Protein AF-A0A7L2W9G3-F1 (afdb_monomer_lite)

Secondary structure (DSSP, 8-state):
--PPP-----------------------GGG-S-----------TTS-HHHHHHHHHTTS--------B-TTS-B-

Structure (mmCIF, N/CA/C/O backbone):
data_AF-A0A7L2W9G3-F1
#
_entry.id   AF-A0A7L2W9G3-F1
#
loop_
_atom_site.group_PDB
_atom_site.id
_atom_site.type_symbol
_atom_site.label_atom_id
_atom_site.label_alt_id
_atom_site.label_comp_id
_atom_site.label_asym_id
_atom_site.label_entity_id
_atom_site.label_seq_id
_atom_site.pdbx_PDB_ins_code
_atom_site.Cartn_x
_atom_site.Cartn_y
_atom_site.Cartn_z
_atom_site.occupancy
_atom_site.B_iso_or_equiv
_atom_site.auth_seq_id
_atom_site.auth_comp_id
_atom_site.auth_asym_id
_atom_site.auth_atom_id
_atom_site.pdbx_PDB_model_num
ATOM 1 N N . VAL A 1 1 ? 43.210 -50.145 33.097 1.00 48.91 1 VAL A N 1
ATOM 2 C CA . VAL A 1 1 ? 42.072 -49.207 32.958 1.00 48.91 1 VAL A CA 1
ATOM 3 C C . VAL A 1 1 ? 42.583 -48.008 32.175 1.00 48.91 1 VAL A C 1
ATOM 5 O O . VAL A 1 1 ? 43.435 -47.294 32.681 1.00 48.91 1 VAL A O 1
ATOM 8 N N . LEU A 1 2 ? 42.204 -47.895 30.901 1.00 50.91 2 LEU A N 1
ATOM 9 C CA . LEU A 1 2 ? 42.689 -46.870 29.972 1.00 50.91 2 LEU A CA 1
ATOM 10 C C . LEU A 1 2 ? 41.822 -45.615 30.135 1.00 50.91 2 LEU A C 1
ATOM 12 O O . LEU A 1 2 ? 40.625 -45.667 29.865 1.00 50.91 2 LEU A O 1
ATOM 16 N N . VAL A 1 3 ? 42.406 -44.516 30.613 1.00 62.31 3 VAL A N 1
ATOM 17 C CA . VAL A 1 3 ? 41.728 -43.213 30.696 1.00 62.31 3 VAL A CA 1
ATOM 18 C C . VAL A 1 3 ? 41.833 -42.524 29.332 1.00 62.31 3 VAL A C 1
ATOM 20 O O . VAL A 1 3 ? 42.952 -42.378 28.838 1.00 62.31 3 VAL A O 1
ATOM 23 N N . PRO A 1 4 ? 40.729 -42.073 28.713 1.00 58.00 4 PRO A N 1
ATOM 24 C CA . PRO A 1 4 ? 40.798 -41.259 27.510 1.00 58.00 4 PRO A CA 1
ATOM 25 C C . PRO A 1 4 ? 40.944 -39.779 27.880 1.00 58.00 4 PRO A C 1
ATOM 27 O O . PRO A 1 4 ? 40.050 -39.179 28.476 1.00 58.00 4 PRO A O 1
ATOM 30 N N . THR A 1 5 ? 42.057 -39.171 27.479 1.00 55.16 5 THR A N 1
ATOM 31 C CA . THR A 1 5 ? 42.226 -37.715 27.435 1.00 55.16 5 THR A CA 1
ATOM 32 C C . THR A 1 5 ? 41.516 -37.191 26.188 1.00 55.16 5 THR A C 1
ATOM 34 O O . THR A 1 5 ? 41.906 -37.538 25.075 1.00 55.16 5 THR A O 1
ATOM 37 N N . THR A 1 6 ? 40.493 -36.347 26.337 1.00 59.78 6 THR A N 1
ATOM 38 C CA . THR A 1 6 ? 39.928 -35.595 25.204 1.00 59.78 6 THR A CA 1
ATOM 39 C C . THR A 1 6 ? 39.847 -34.113 25.546 1.00 59.78 6 THR A C 1
ATOM 41 O O . THR A 1 6 ? 39.285 -33.699 26.558 1.00 59.78 6 THR A O 1
ATOM 44 N N . VAL A 1 7 ? 40.504 -33.312 24.710 1.00 55.28 7 VAL A N 1
ATOM 45 C CA . VAL A 1 7 ? 40.580 -31.855 24.803 1.00 55.28 7 VAL A CA 1
ATOM 46 C C . VAL A 1 7 ? 39.282 -31.276 24.240 1.00 55.28 7 VAL A C 1
ATOM 48 O O . VAL A 1 7 ? 38.939 -31.534 23.089 1.00 55.28 7 VAL A O 1
ATOM 51 N N . SER A 1 8 ? 38.557 -30.488 25.038 1.00 48.78 8 SER A N 1
ATOM 52 C CA . SER A 1 8 ? 37.383 -29.741 24.568 1.00 48.78 8 SER A CA 1
ATOM 53 C C . SER A 1 8 ? 37.830 -28.507 23.786 1.00 48.78 8 SER A C 1
ATOM 55 O O . SER A 1 8 ? 38.452 -27.598 24.335 1.00 48.78 8 SER A O 1
ATOM 57 N N . MET A 1 9 ? 37.532 -28.484 22.488 1.00 50.72 9 MET A N 1
ATOM 58 C CA . MET A 1 9 ? 37.809 -27.354 21.604 1.00 50.72 9 MET A CA 1
ATOM 59 C C . MET A 1 9 ? 36.763 -26.251 21.808 1.00 50.72 9 MET A C 1
ATOM 61 O O . MET A 1 9 ? 35.561 -26.503 21.836 1.00 50.72 9 MET A O 1
ATOM 65 N N . VAL A 1 10 ? 37.247 -25.017 21.947 1.00 50.12 10 VAL A N 1
ATOM 66 C CA . VAL A 1 10 ? 36.456 -23.797 22.132 1.00 50.12 10 VAL A CA 1
ATOM 67 C C . VAL A 1 10 ? 35.542 -23.545 20.920 1.00 50.12 10 VAL A C 1
ATOM 69 O O . VAL A 1 10 ? 36.004 -23.335 19.798 1.00 50.12 10 VAL A O 1
ATOM 72 N N . GLY A 1 11 ? 34.226 -23.582 21.135 1.00 45.53 11 GLY A N 1
ATOM 73 C CA . GLY A 1 11 ? 33.219 -23.266 20.123 1.00 45.53 11 GLY A CA 1
ATOM 74 C C . GLY A 1 11 ? 32.993 -21.759 20.027 1.00 45.53 11 GLY A C 1
ATOM 75 O O . GLY A 1 11 ? 32.414 -21.154 20.925 1.00 45.53 11 GLY A O 1
ATOM 76 N N . LYS A 1 12 ? 33.441 -21.142 18.930 1.00 46.69 12 LYS A N 1
ATOM 77 C CA . LYS A 1 12 ? 33.093 -19.760 18.574 1.00 46.69 12 LYS A CA 1
ATOM 78 C C . LYS A 1 12 ? 31.730 -19.763 17.880 1.00 46.69 12 LYS A C 1
ATOM 80 O O . LYS A 1 12 ? 31.579 -20.349 16.813 1.00 46.69 12 LYS A O 1
ATOM 85 N N . HIS A 1 13 ? 30.747 -19.112 18.493 1.00 38.62 13 HIS A N 1
ATOM 86 C CA . HIS A 1 13 ? 29.398 -18.952 17.962 1.00 38.62 13 HIS A CA 1
ATOM 87 C C . HIS A 1 13 ? 29.335 -17.711 17.059 1.00 38.62 13 HIS A C 1
ATOM 89 O O . HIS A 1 13 ? 29.412 -16.593 17.560 1.00 38.62 13 HIS A O 1
ATOM 95 N N . LEU A 1 14 ? 29.154 -17.892 15.748 1.00 41.16 14 LEU A N 1
ATOM 96 C CA . LEU A 1 14 ? 28.639 -16.851 14.854 1.00 41.16 14 LEU A CA 1
ATOM 97 C C . LEU A 1 14 ? 27.677 -17.471 13.832 1.00 41.16 14 LEU A C 1
ATOM 99 O O . LEU A 1 14 ? 28.091 -18.160 12.909 1.00 41.16 14 LEU A O 1
ATOM 103 N N . GLY A 1 15 ? 26.388 -17.194 14.050 1.00 42.91 15 GLY A N 1
ATOM 104 C CA . GLY A 1 15 ? 25.371 -16.933 13.028 1.00 42.91 15 GLY A CA 1
ATOM 105 C C . GLY A 1 15 ? 25.178 -17.972 11.928 1.00 42.91 15 GLY A C 1
ATOM 106 O O . GLY A 1 15 ? 25.844 -17.936 10.899 1.00 42.91 15 GLY A O 1
ATOM 107 N N . ALA A 1 16 ? 24.157 -18.811 12.097 1.00 42.28 16 ALA A N 1
ATOM 108 C CA . ALA A 1 16 ? 23.606 -19.666 11.057 1.00 42.28 16 ALA A CA 1
ATOM 109 C C . ALA A 1 16 ? 23.248 -18.863 9.792 1.00 42.28 16 ALA A C 1
AT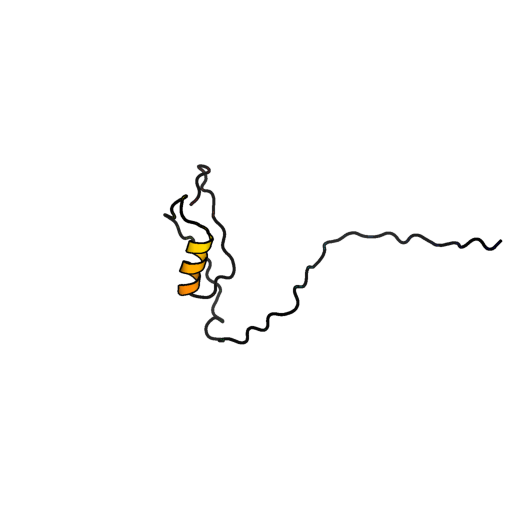OM 111 O O . ALA A 1 16 ? 22.230 -18.172 9.721 1.00 42.28 16 ALA A O 1
ATOM 112 N N . ARG A 1 17 ? 24.081 -19.013 8.763 1.00 50.59 17 ARG A N 1
ATOM 113 C CA . ARG A 1 17 ? 23.740 -18.740 7.371 1.00 50.59 17 ARG A CA 1
ATOM 114 C C . ARG A 1 17 ? 22.748 -19.823 6.940 1.00 50.59 17 ARG A C 1
ATOM 116 O O . ARG A 1 17 ? 23.151 -20.936 6.617 1.00 50.59 17 ARG A O 1
ATOM 123 N N . LYS A 1 18 ? 21.444 -19.542 6.987 1.00 44.06 18 LYS A N 1
ATOM 124 C CA . LYS A 1 18 ? 20.453 -20.422 6.353 1.00 44.06 18 LYS A CA 1
ATOM 125 C C . LYS A 1 18 ? 20.515 -20.198 4.84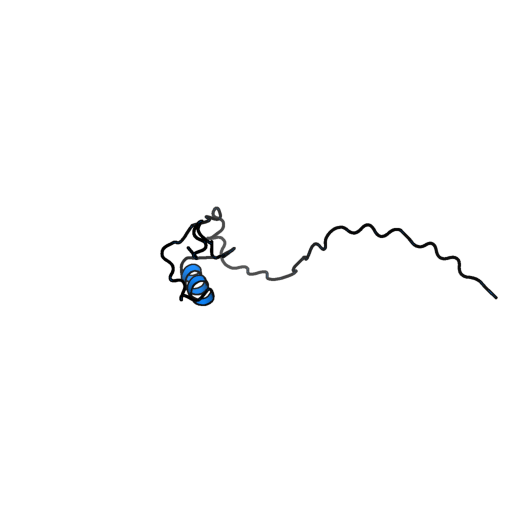2 1.00 44.06 18 LYS A C 1
ATOM 127 O O . LYS A 1 18 ? 19.854 -19.314 4.307 1.00 44.06 18 LYS A O 1
ATOM 132 N N . GLU A 1 19 ? 21.352 -20.987 4.174 1.00 37.69 19 GLU A N 1
ATOM 133 C CA . GLU A 1 19 ? 21.137 -21.332 2.772 1.00 37.69 19 GLU A CA 1
ATOM 134 C C . GLU A 1 19 ? 19.796 -22.063 2.658 1.00 37.69 19 GLU A C 1
ATOM 136 O O . GLU A 1 19 ? 19.574 -23.089 3.300 1.00 37.69 19 GLU A O 1
ATOM 141 N N . HIS A 1 20 ? 18.893 -21.525 1.844 1.00 49.12 20 HIS A N 1
ATOM 142 C CA . HIS A 1 20 ? 17.813 -22.299 1.249 1.00 49.12 20 HIS A CA 1
ATOM 143 C C . HIS A 1 20 ? 18.288 -22.750 -0.136 1.00 49.12 20 HIS A C 1
ATOM 145 O O . HIS A 1 20 ? 18.380 -21.912 -1.037 1.00 49.12 20 HIS A O 1
ATOM 151 N N . PRO A 1 21 ? 18.599 -24.042 -0.337 1.00 48.84 21 PRO A N 1
ATOM 152 C CA . PRO A 1 21 ? 18.850 -24.562 -1.664 1.00 48.84 21 PRO A CA 1
ATOM 153 C C . PRO A 1 21 ? 17.511 -24.835 -2.360 1.00 48.84 21 PRO A C 1
ATOM 155 O O . PRO A 1 21 ? 16.674 -25.581 -1.862 1.00 48.84 21 PRO A O 1
ATOM 158 N N . GLY A 1 22 ? 17.349 -24.261 -3.551 1.00 45.28 22 GLY A N 1
ATOM 159 C CA . GLY A 1 22 ? 16.469 -24.804 -4.582 1.00 45.28 22 GLY A CA 1
ATOM 160 C C . GLY A 1 22 ? 15.055 -24.239 -4.643 1.00 45.28 22 GLY A C 1
ATOM 161 O O . GLY A 1 22 ? 14.127 -24.845 -4.136 1.00 45.28 22 GLY A O 1
ATOM 162 N N . LEU A 1 23 ? 14.887 -23.177 -5.431 1.00 49.75 23 LEU A N 1
ATOM 163 C CA . LEU A 1 23 ? 13.804 -23.070 -6.413 1.00 49.75 23 LEU A CA 1
ATOM 164 C C . LEU A 1 23 ? 14.399 -22.361 -7.635 1.00 49.75 23 LEU A C 1
ATOM 166 O O . LEU A 1 23 ? 14.436 -21.137 -7.723 1.00 49.75 23 LEU A O 1
ATOM 170 N N . LYS A 1 24 ? 14.946 -23.151 -8.565 1.00 52.28 24 LYS A N 1
ATOM 171 C CA . LYS A 1 24 ? 15.232 -22.679 -9.922 1.00 52.28 24 LYS A CA 1
ATOM 172 C C . LYS A 1 24 ? 13.887 -22.462 -10.611 1.00 52.28 24 LYS A C 1
ATOM 174 O O . LYS A 1 24 ? 13.392 -23.378 -11.257 1.00 52.28 24 LYS A O 1
ATOM 179 N N . ASN A 1 25 ? 13.308 -21.274 -10.474 1.00 44.78 25 ASN A N 1
ATOM 180 C CA . ASN A 1 25 ? 12.231 -20.855 -11.358 1.00 44.78 25 ASN A CA 1
ATOM 181 C C . ASN A 1 25 ? 12.863 -20.113 -12.535 1.00 44.78 25 ASN A C 1
ATOM 183 O O . ASN A 1 25 ? 13.198 -18.934 -12.456 1.00 44.78 25 ASN A O 1
ATOM 187 N N . LYS A 1 26 ? 13.129 -20.864 -13.604 1.00 57.31 26 LYS A N 1
ATOM 188 C CA . LYS A 1 26 ? 13.566 -20.326 -14.889 1.00 57.31 26 LYS A CA 1
ATOM 189 C C . LYS A 1 26 ? 12.328 -19.793 -15.605 1.00 57.31 26 LYS A C 1
ATOM 191 O O . LYS A 1 26 ? 11.803 -20.473 -16.474 1.00 57.31 26 LYS A O 1
ATOM 196 N N . GLU A 1 27 ? 11.856 -18.613 -15.220 1.00 44.56 27 GLU A N 1
ATOM 197 C CA . GLU A 1 27 ? 10.747 -17.944 -15.903 1.00 44.56 27 GLU A CA 1
ATOM 198 C C . GLU A 1 27 ? 11.025 -16.439 -15.988 1.00 44.56 27 GLU A C 1
ATOM 200 O O . GLU A 1 27 ? 10.875 -15.701 -15.022 1.00 44.56 27 GLU A O 1
ATOM 205 N N . ASN A 1 28 ? 11.414 -16.034 -17.198 1.00 47.22 28 ASN A N 1
ATOM 206 C CA . ASN A 1 28 ? 11.311 -14.693 -17.763 1.00 47.22 28 ASN A CA 1
ATOM 207 C C . ASN A 1 28 ? 12.307 -13.614 -17.278 1.00 47.22 28 ASN A C 1
ATOM 209 O O . ASN A 1 28 ? 12.109 -12.920 -16.285 1.00 47.22 28 ASN A O 1
ATOM 213 N N . ASP A 1 29 ? 13.349 -13.421 -18.090 1.00 50.47 29 ASP A N 1
ATOM 214 C CA . ASP A 1 29 ? 14.384 -12.376 -18.006 1.00 50.47 29 ASP A CA 1
ATOM 215 C C . ASP A 1 29 ? 13.849 -10.941 -18.256 1.00 50.47 29 ASP A C 1
ATOM 217 O O . ASP A 1 29 ? 14.605 -9.977 -18.239 1.00 50.47 29 ASP A O 1
ATOM 221 N N . GLU A 1 30 ? 12.533 -10.770 -18.429 1.00 57.28 30 GLU A N 1
ATOM 222 C CA . GLU A 1 30 ? 11.849 -9.471 -18.588 1.00 57.28 30 GLU A CA 1
ATOM 223 C C . GLU A 1 30 ? 11.717 -8.656 -17.288 1.00 57.28 30 GLU A C 1
ATOM 225 O O . GLU A 1 30 ? 11.285 -7.509 -17.317 1.00 57.28 30 GLU A O 1
ATOM 230 N N . ASN A 1 31 ? 12.098 -9.210 -16.131 1.00 57.19 31 ASN A N 1
ATOM 231 C CA . ASN A 1 31 ? 12.079 -8.488 -14.850 1.00 57.19 31 ASN A CA 1
ATOM 232 C C . ASN A 1 31 ? 13.488 -8.279 -14.264 1.00 57.19 31 ASN A C 1
ATOM 234 O O . ASN A 1 31 ? 13.643 -8.061 -13.062 1.00 57.19 31 ASN A O 1
ATOM 238 N N . SER A 1 32 ? 14.525 -8.328 -15.105 1.00 61.22 32 SER A N 1
ATOM 239 C CA . SER A 1 32 ? 15.917 -8.004 -14.741 1.00 61.22 32 SER A CA 1
ATOM 240 C C . SER A 1 32 ? 16.161 -6.498 -14.524 1.00 61.22 32 SER A C 1
ATOM 242 O O . SER A 1 32 ? 17.288 -6.068 -14.277 1.00 61.22 32 SER A O 1
ATOM 244 N N . GLY A 1 33 ? 15.101 -5.685 -14.583 1.00 70.88 33 GLY A N 1
ATOM 245 C CA . GLY A 1 33 ? 15.129 -4.271 -14.237 1.00 70.88 33 GLY A CA 1
ATOM 246 C C . GLY A 1 33 ? 15.400 -4.010 -12.746 1.00 70.88 33 GLY A C 1
ATOM 247 O O . GLY A 1 33 ? 15.236 -4.891 -11.896 1.00 70.88 33 GLY A O 1
ATOM 248 N N . PRO A 1 34 ? 15.811 -2.778 -12.395 1.00 82.12 34 PRO A N 1
ATOM 249 C CA . PRO A 1 34 ? 16.055 -2.393 -11.012 1.00 82.12 34 PRO A CA 1
ATOM 250 C C . PRO A 1 34 ? 14.813 -2.636 -10.150 1.00 82.12 34 PRO A C 1
ATOM 252 O O . PRO A 1 34 ? 13.706 -2.198 -10.468 1.00 82.12 34 PRO A O 1
ATOM 255 N N . THR A 1 35 ? 15.007 -3.321 -9.021 1.00 85.94 35 THR A N 1
ATOM 256 C CA . THR A 1 35 ? 13.935 -3.533 -8.045 1.00 85.94 35 THR A CA 1
ATOM 257 C C . THR A 1 35 ? 13.467 -2.184 -7.522 1.00 85.94 35 THR A C 1
ATOM 259 O O . THR A 1 35 ? 14.188 -1.495 -6.800 1.00 85.94 35 THR A O 1
ATOM 262 N N . THR A 1 36 ? 12.234 -1.826 -7.855 1.00 89.50 36 THR A N 1
ATOM 263 C CA . THR A 1 36 ? 11.617 -0.605 -7.349 1.00 89.50 36 THR A CA 1
ATOM 264 C C . THR A 1 36 ? 10.850 -0.929 -6.074 1.00 89.50 36 THR A C 1
ATOM 266 O O . THR A 1 36 ? 10.004 -1.819 -6.051 1.00 89.50 36 THR A O 1
ATOM 269 N N . THR A 1 37 ? 11.156 -0.213 -4.993 1.00 91.94 37 THR A N 1
ATOM 270 C CA . THR A 1 37 ? 10.390 -0.286 -3.742 1.00 91.94 37 THR A CA 1
ATOM 271 C C . THR A 1 37 ? 9.401 0.869 -3.715 1.00 91.94 37 THR A C 1
ATOM 273 O O . THR A 1 37 ? 9.796 2.019 -3.888 1.00 91.94 37 THR A O 1
ATOM 276 N N . VAL A 1 38 ? 8.122 0.571 -3.487 1.00 91.56 38 VAL A N 1
ATOM 277 C CA . VAL A 1 38 ? 7.040 1.564 -3.464 1.00 91.56 38 VAL A CA 1
ATOM 278 C C . VAL A 1 38 ? 6.345 1.578 -2.105 1.00 91.56 38 VAL A C 1
ATOM 280 O O . VAL A 1 38 ? 6.242 0.545 -1.444 1.00 91.56 38 VAL A O 1
ATOM 283 N N . PHE A 1 39 ? 5.845 2.745 -1.699 1.00 92.31 39 PHE A N 1
ATOM 284 C CA . PHE A 1 39 ? 4.927 2.869 -0.568 1.00 92.31 39 PHE A CA 1
ATOM 285 C C . PHE A 1 39 ? 3.499 2.937 -1.097 1.00 92.31 39 PHE A C 1
ATOM 287 O O . PHE A 1 39 ? 3.176 3.792 -1.920 1.00 92.31 39 PHE A O 1
ATOM 294 N N . VAL A 1 40 ? 2.652 2.029 -0.619 1.00 91.06 40 VAL A N 1
ATOM 295 C CA . VAL A 1 40 ? 1.226 1.997 -0.945 1.00 91.06 40 VAL A CA 1
ATOM 296 C C . VAL A 1 40 ? 0.474 2.392 0.315 1.00 91.06 40 VAL A C 1
ATOM 298 O O . VAL A 1 40 ? 0.564 1.687 1.312 1.00 91.06 40 VAL A O 1
ATOM 301 N N . GLY A 1 41 ? -0.204 3.538 0.279 1.00 90.81 41 GLY A N 1
ATOM 302 C CA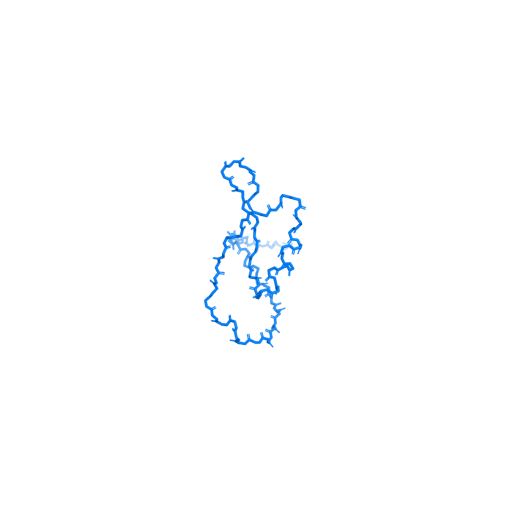 . GLY A 1 41 ? -1.006 4.035 1.396 1.00 90.81 41 GLY A CA 1
ATOM 303 C C . GLY A 1 41 ? -2.501 3.823 1.185 1.00 90.81 41 GLY A C 1
ATOM 304 O O . GLY A 1 41 ? -2.934 3.252 0.183 1.00 90.81 41 GLY A O 1
ATOM 305 N N . ASN A 1 42 ? -3.293 4.349 2.122 1.00 89.56 42 ASN A N 1
ATOM 306 C CA . ASN A 1 42 ? -4.757 4.262 2.112 1.00 89.56 42 ASN A CA 1
ATOM 307 C C . ASN A 1 42 ? -5.273 2.812 2.113 1.00 89.56 42 ASN A C 1
ATOM 309 O O . ASN A 1 42 ? -6.348 2.499 1.595 1.00 89.56 42 ASN A O 1
ATOM 313 N N . ILE A 1 43 ? -4.487 1.913 2.697 1.00 90.00 43 ILE A N 1
ATOM 314 C CA . ILE A 1 43 ? -4.874 0.529 2.886 1.00 90.00 43 ILE A CA 1
ATOM 315 C C . ILE A 1 43 ? -5.752 0.459 4.131 1.00 90.00 43 ILE A C 1
ATOM 317 O O . ILE A 1 43 ? -5.388 0.929 5.206 1.00 90.00 43 ILE A O 1
ATOM 321 N N . SER A 1 44 ? -6.913 -0.179 4.008 1.00 89.62 44 SER A N 1
ATOM 322 C CA . SER A 1 44 ? -7.760 -0.426 5.171 1.00 89.62 44 SER A CA 1
ATOM 323 C C . SER A 1 44 ? -7.039 -1.308 6.200 1.00 89.62 44 SER A C 1
ATOM 325 O O . SER A 1 44 ? -6.472 -2.350 5.857 1.00 89.62 44 SER A O 1
ATOM 327 N N . GLU A 1 45 ? -7.154 -0.961 7.484 1.00 86.12 45 GLU A N 1
ATOM 328 C CA . GLU A 1 45 ? -6.695 -1.808 8.599 1.00 86.12 45 GLU A CA 1
ATOM 329 C C . GLU A 1 45 ? -7.382 -3.180 8.613 1.00 86.12 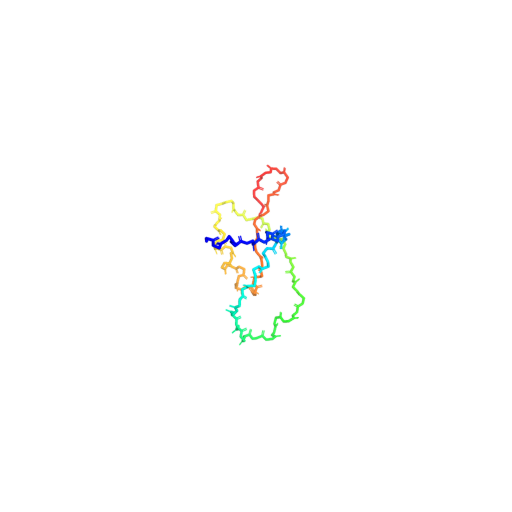45 GLU A C 1
ATOM 331 O O . GLU A 1 45 ? -6.859 -4.138 9.175 1.00 86.12 45 GLU A O 1
ATOM 336 N N . LYS A 1 46 ? -8.561 -3.285 7.990 1.00 89.19 46 LYS A N 1
ATOM 337 C CA . LYS A 1 46 ? -9.327 -4.531 7.890 1.00 89.19 46 LYS A CA 1
ATOM 338 C C . LYS A 1 46 ? -8.897 -5.408 6.716 1.00 89.19 46 LYS A C 1
ATOM 340 O O . LYS A 1 46 ? -9.270 -6.578 6.677 1.00 89.19 46 LYS A O 1
ATOM 345 N N . ALA A 1 47 ? -8.150 -4.868 5.750 1.00 91.88 47 ALA A N 1
ATOM 346 C CA . ALA A 1 47 ? -7.657 -5.659 4.628 1.00 91.88 47 ALA A CA 1
ATOM 347 C C . ALA A 1 47 ? -6.677 -6.718 5.140 1.00 91.88 47 ALA A C 1
ATOM 349 O O . ALA A 1 47 ? -5.866 -6.430 6.015 1.00 91.88 47 ALA A O 1
ATOM 350 N N . SER A 1 48 ? -6.706 -7.926 4.583 1.00 93.94 48 SER A N 1
ATOM 351 C CA . SER A 1 48 ? -5.745 -8.972 4.936 1.00 93.94 48 SER A CA 1
ATOM 352 C C . SER A 1 48 ? -4.468 -8.851 4.105 1.00 93.94 48 SER A C 1
ATOM 354 O O . SER A 1 48 ? -4.498 -8.479 2.933 1.00 93.94 48 SER A O 1
ATOM 356 N N . ASP A 1 49 ? -3.327 -9.213 4.685 1.00 91.25 49 ASP A N 1
ATOM 357 C CA . ASP A 1 49 ? -2.034 -9.176 3.982 1.00 91.25 49 ASP A CA 1
ATOM 358 C C . ASP A 1 49 ? -1.997 -10.102 2.772 1.00 91.25 49 ASP A C 1
ATOM 360 O O . ASP A 1 49 ? -1.339 -9.806 1.778 1.00 91.25 49 ASP A O 1
ATOM 364 N N . MET A 1 50 ? -2.724 -11.216 2.849 1.00 94.12 50 MET A N 1
ATOM 365 C CA . MET A 1 50 ? -2.852 -12.157 1.743 1.00 94.12 50 MET A CA 1
ATOM 366 C C . MET A 1 50 ? -3.516 -11.507 0.533 1.00 94.12 50 MET A C 1
ATOM 368 O O . MET A 1 50 ? -2.993 -11.630 -0.572 1.00 94.12 50 MET A O 1
ATOM 372 N N . LEU A 1 51 ? -4.603 -10.757 0.740 1.00 94.50 51 LEU A N 1
ATOM 373 C CA . LEU A 1 51 ? -5.285 -10.055 -0.344 1.00 94.50 51 LEU A CA 1
ATOM 374 C C . LEU A 1 51 ? -4.358 -9.031 -1.009 1.00 94.50 51 LEU A C 1
ATOM 376 O O . LEU A 1 51 ? -4.298 -8.952 -2.233 1.00 94.50 51 LEU A O 1
ATOM 380 N N . ILE A 1 52 ? -3.602 -8.274 -0.212 1.00 94.44 52 ILE A N 1
ATOM 381 C CA . ILE A 1 52 ? -2.706 -7.244 -0.749 1.00 94.44 52 ILE A CA 1
ATOM 382 C C . ILE A 1 52 ? -1.546 -7.868 -1.515 1.00 94.44 52 ILE A C 1
ATOM 384 O O . ILE A 1 52 ? -1.236 -7.430 -2.619 1.00 94.44 52 ILE A O 1
ATOM 388 N N . ARG A 1 53 ? -0.944 -8.935 -0.982 1.00 92.12 53 ARG A N 1
ATOM 389 C CA . ARG A 1 53 ? 0.092 -9.691 -1.698 1.00 92.12 53 ARG A CA 1
ATOM 390 C C . ARG A 1 53 ? -0.428 -10.240 -3.023 1.00 92.12 53 ARG A C 1
ATOM 392 O O . ARG A 1 53 ? 0.265 -10.116 -4.026 1.00 92.12 53 ARG A O 1
ATOM 399 N N . GLN A 1 54 ? -1.640 -10.799 -3.039 1.00 95.19 54 GLN A N 1
ATOM 400 C CA . GLN A 1 54 ? -2.278 -11.279 -4.268 1.00 95.19 54 GLN A CA 1
ATOM 401 C C . GLN A 1 54 ? -2.519 -10.148 -5.270 1.00 95.19 54 GLN A C 1
ATOM 403 O O . GLN A 1 54 ? -2.331 -10.350 -6.466 1.00 95.19 54 GLN A O 1
ATOM 408 N N . LEU A 1 55 ? -2.910 -8.963 -4.799 1.00 95.00 55 LEU A N 1
ATOM 409 C CA . LEU A 1 55 ? -3.114 -7.802 -5.660 1.00 95.00 55 LEU A CA 1
ATOM 410 C C . LEU A 1 55 ? -1.792 -7.306 -6.260 1.00 95.00 55 LEU A C 1
ATOM 412 O O . LEU A 1 55 ? -1.712 -7.116 -7.469 1.00 95.00 55 LEU A O 1
ATOM 416 N N . LEU A 1 56 ? -0.748 -7.157 -5.442 1.00 93.75 56 LEU A N 1
ATOM 417 C CA . LEU A 1 56 ? 0.577 -6.729 -5.899 1.00 93.75 56 LEU A CA 1
ATOM 418 C C . LEU A 1 56 ? 1.210 -7.736 -6.867 1.00 93.75 56 LEU A C 1
ATOM 420 O O . LEU A 1 56 ? 1.845 -7.326 -7.833 1.00 93.75 56 LEU A O 1
ATOM 424 N N . ALA A 1 57 ? 0.980 -9.036 -6.662 1.00 91.81 57 ALA A N 1
ATOM 425 C CA . ALA A 1 57 ? 1.455 -10.086 -7.563 1.00 91.81 57 ALA A CA 1
ATOM 426 C C . ALA A 1 57 ? 0.859 -9.987 -8.980 1.00 91.81 57 ALA A C 1
ATOM 428 O O . ALA A 1 57 ? 1.463 -10.487 -9.925 1.00 91.81 57 ALA A O 1
ATOM 429 N N . LYS A 1 58 ? -0.293 -9.318 -9.158 1.00 93.75 58 LYS A N 1
ATOM 430 C CA . LYS A 1 58 ? -0.834 -9.022 -10.497 1.00 93.75 58 LYS A CA 1
ATOM 431 C C . LYS A 1 58 ? -0.034 -7.953 -11.239 1.00 93.75 58 LYS A C 1
ATOM 433 O O . LYS A 1 58 ? -0.097 -7.906 -12.461 1.00 93.75 58 LYS A O 1
ATOM 438 N N . CYS A 1 59 ? 0.687 -7.099 -10.513 1.00 90.38 59 CYS A N 1
ATOM 439 C CA . CYS A 1 59 ? 1.518 -6.046 -11.089 1.00 90.38 59 CYS A CA 1
ATOM 440 C C . CYS A 1 59 ? 2.944 -6.527 -11.397 1.00 90.38 59 CYS A C 1
ATOM 442 O O . CYS A 1 59 ? 3.638 -5.877 -12.172 1.00 90.38 59 CYS A O 1
ATOM 444 N N . GLY A 1 60 ? 3.393 -7.632 -10.792 1.00 90.00 60 GLY A N 1
ATOM 445 C CA . GLY A 1 60 ? 4.713 -8.207 -11.040 1.00 90.00 60 GLY A CA 1
ATOM 446 C C . GLY A 1 60 ? 5.277 -8.982 -9.850 1.00 90.00 60 GLY A C 1
ATOM 447 O O . GLY A 1 60 ? 4.577 -9.296 -8.884 1.00 90.00 60 GLY A O 1
ATOM 448 N N . LEU A 1 61 ? 6.574 -9.289 -9.921 1.00 89.25 61 LEU A N 1
ATOM 449 C CA . LEU A 1 61 ? 7.281 -10.028 -8.878 1.00 89.25 61 LEU A CA 1
ATOM 450 C C . LEU A 1 61 ? 7.377 -9.206 -7.581 1.00 89.25 61 LEU A C 1
ATOM 452 O O . LEU A 1 61 ? 8.019 -8.159 -7.531 1.00 89.25 61 LEU A O 1
ATOM 456 N N . VAL A 1 62 ? 6.797 -9.726 -6.498 1.00 90.56 62 VAL A N 1
ATOM 457 C CA . VAL A 1 62 ? 6.890 -9.124 -5.160 1.00 90.56 62 VAL A CA 1
ATOM 458 C C . VAL A 1 62 ? 8.023 -9.786 -4.379 1.00 90.56 62 VAL A C 1
ATOM 460 O O . VAL A 1 62 ? 7.875 -10.908 -3.901 1.00 90.56 62 VAL A O 1
ATOM 463 N N . LEU A 1 63 ? 9.149 -9.086 -4.208 1.00 90.75 63 LEU A N 1
ATOM 464 C CA . LEU A 1 63 ? 10.291 -9.603 -3.436 1.00 90.75 63 LEU A CA 1
ATOM 465 C C . LEU A 1 63 ? 10.045 -9.569 -1.925 1.00 90.75 63 LEU A C 1
ATOM 467 O O . LEU A 1 63 ? 10.351 -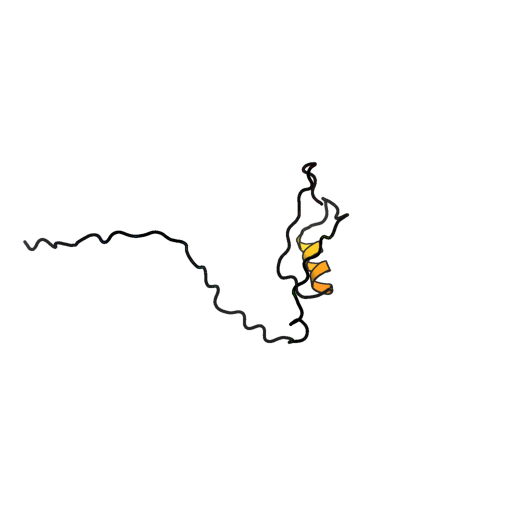10.517 -1.205 1.00 90.75 63 LEU A O 1
ATOM 471 N N . SER A 1 64 ? 9.505 -8.455 -1.430 1.00 90.31 64 SER A N 1
ATOM 472 C CA . SER A 1 64 ? 9.250 -8.242 -0.008 1.00 90.31 64 SER A CA 1
ATOM 473 C C . SER A 1 64 ? 7.980 -7.421 0.176 1.00 90.31 64 SER A C 1
ATOM 475 O O . SER A 1 64 ? 7.714 -6.492 -0.583 1.00 90.31 64 SER A O 1
ATOM 477 N N . TRP A 1 65 ? 7.217 -7.748 1.214 1.00 91.44 65 TRP A N 1
ATOM 478 C CA . TRP A 1 65 ? 6.040 -6.995 1.635 1.00 91.44 65 TRP A CA 1
ATOM 479 C C . TRP A 1 65 ? 6.043 -6.872 3.155 1.00 91.44 65 TRP A C 1
ATOM 481 O O . TRP A 1 65 ? 6.254 -7.872 3.852 1.00 91.44 65 TRP A O 1
ATOM 491 N N . LYS A 1 66 ? 5.764 -5.663 3.649 1.00 91.25 66 LYS A N 1
ATOM 492 C CA . LYS A 1 66 ? 5.545 -5.353 5.064 1.00 91.25 66 LYS A CA 1
ATOM 4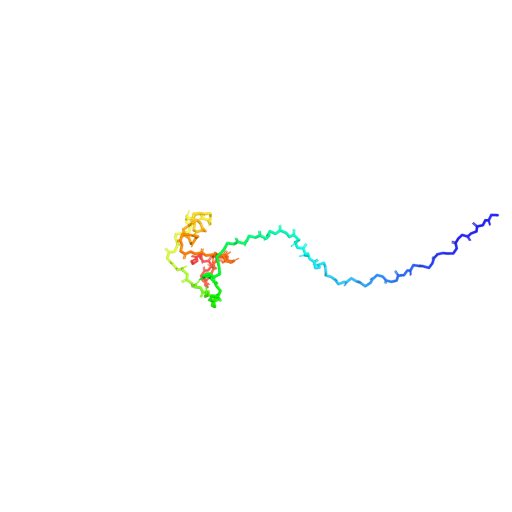93 C C . LYS A 1 66 ? 4.459 -4.289 5.192 1.00 91.25 66 LYS A C 1
ATOM 495 O O . LYS A 1 66 ? 4.407 -3.378 4.370 1.00 91.25 66 LYS A O 1
ATOM 500 N N . ARG A 1 67 ? 3.658 -4.359 6.255 1.00 89.75 67 ARG A N 1
ATOM 501 C CA . ARG A 1 67 ? 2.878 -3.197 6.694 1.00 89.75 67 ARG A CA 1
ATOM 502 C C . ARG A 1 67 ? 3.749 -2.270 7.512 1.00 89.75 67 ARG A C 1
ATOM 504 O O . ARG A 1 67 ? 4.553 -2.731 8.323 1.00 89.75 67 ARG A O 1
ATOM 511 N N . VAL A 1 68 ? 3.584 -0.975 7.293 1.00 89.00 68 VAL A N 1
ATOM 512 C CA . VAL A 1 68 ? 4.319 0.055 8.022 1.00 89.00 68 VAL A CA 1
ATOM 513 C C . VAL A 1 68 ? 3.366 0.674 9.035 1.00 89.00 68 VAL A C 1
ATOM 515 O O . VAL A 1 68 ? 2.212 0.937 8.714 1.00 89.00 68 VAL A O 1
ATOM 518 N N . GLN A 1 69 ? 3.817 0.873 10.272 1.00 85.75 69 GLN A N 1
ATOM 519 C CA . GLN A 1 69 ? 3.081 1.697 11.227 1.00 85.75 69 GLN A CA 1
ATOM 520 C C . GLN A 1 69 ? 3.501 3.150 11.048 1.00 85.75 69 GLN A C 1
ATOM 522 O O . GLN A 1 69 ? 4.692 3.463 11.028 1.00 85.75 69 GLN A O 1
ATOM 527 N N . GLY A 1 70 ? 2.514 4.032 10.921 1.00 82.81 70 GLY A N 1
ATOM 528 C CA . GLY A 1 70 ? 2.746 5.466 10.971 1.00 82.81 70 GLY A CA 1
ATOM 529 C C . GLY A 1 70 ? 3.141 5.913 12.378 1.00 82.81 70 GLY A C 1
ATOM 530 O O . GLY A 1 70 ? 2.967 5.188 13.356 1.00 82.81 70 GLY A O 1
ATOM 531 N N . ALA A 1 71 ? 3.605 7.158 12.500 1.00 83.25 71 ALA A N 1
ATOM 532 C CA . ALA A 1 71 ? 4.004 7.751 13.782 1.00 83.25 71 ALA A CA 1
ATOM 533 C C . ALA A 1 71 ? 2.874 7.788 14.835 1.00 83.25 71 ALA A C 1
ATOM 535 O O . ALA A 1 71 ? 3.138 7.892 16.026 1.00 83.25 71 ALA A O 1
ATOM 536 N N . SER A 1 72 ? 1.615 7.675 14.404 1.00 78.12 72 SER A N 1
ATOM 537 C CA . SER A 1 72 ? 0.437 7.590 15.273 1.00 78.12 72 SER A CA 1
ATOM 538 C C . SER A 1 72 ? 0.154 6.178 15.807 1.00 78.12 72 SER A C 1
ATOM 540 O O . SER A 1 72 ? -0.840 5.987 16.505 1.00 78.12 72 SER A O 1
ATOM 542 N N . GLY A 1 73 ? 0.966 5.176 15.447 1.00 77.31 73 GLY A N 1
ATOM 543 C CA . GLY A 1 73 ? 0.752 3.766 15.795 1.00 77.31 73 GLY A CA 1
ATOM 544 C C . GLY A 1 73 ? -0.293 3.048 14.932 1.00 77.31 73 GLY A C 1
ATOM 545 O O . GLY A 1 73 ? -0.477 1.839 15.075 1.00 77.31 73 GLY A O 1
ATOM 546 N N . LYS A 1 74 ? -0.958 3.761 14.013 1.00 77.50 74 LYS A N 1
ATOM 547 C CA . LYS A 1 74 ? -1.897 3.173 13.046 1.00 77.50 74 LYS A CA 1
ATOM 548 C C . LYS A 1 74 ? -1.154 2.549 11.870 1.00 77.50 74 LYS A C 1
ATOM 550 O O . LYS A 1 74 ? -0.093 3.035 11.471 1.00 77.50 74 LYS A O 1
ATOM 555 N N . LEU A 1 75 ? -1.711 1.478 11.315 1.00 75.88 75 LEU A N 1
ATOM 556 C CA . LEU A 1 75 ? -1.182 0.861 10.097 1.00 75.88 75 LEU A CA 1
ATOM 557 C C . LEU A 1 75 ? -1.375 1.823 8.908 1.00 75.88 75 LEU A C 1
ATOM 559 O O . LEU A 1 75 ? -2.434 2.440 8.796 1.00 75.88 75 LEU A O 1
ATOM 563 N N . GLN A 1 76 ? -0.349 1.971 8.064 1.00 72.50 76 GLN A N 1
ATOM 564 C CA . GLN A 1 76 ? -0.362 2.763 6.823 1.00 72.50 76 GLN A CA 1
ATOM 565 C C . GLN A 1 76 ? -0.596 1.891 5.588 1.00 72.50 76 GLN A C 1
ATOM 567 O O . GLN A 1 76 ? -0.131 0.723 5.597 1.00 72.50 76 GLN A O 1
#

InterPro domains:
  IPR012677 Nucleotide-binding alpha-beta plait domain superfamily [G3DSA:3.30.70.330] (11-74)
  IPR035979 RNA-binding domain superfamily [SSF54928] (20-71)
  IPR052768 RNA-binding protein 25 [PTHR18806] (2-76)

Sequence (76 aa):
VLVPTTVSMVGKHLGARKEHPGLKNKENDENSGPTTTVFVGNISEKASDMLIRQLLAKCGLVLSWKRVQGASGKLQ

Foldseek 3Di:
DDDDDDDDDDDDDDDDPDDDDDDPPPDDPPPVDDDDDDDDDPDDPPDDPVVVVVVVVVVHDDPDDDFDQDPVRDTD

Radius of gyration: 23.56 Å; chains: 1; bounding box: 52×57×52 Å

Organism: Pandion haliaetus (NCBI:txid56262)

pLDDT: mean 72.14, std 20.0, range [37.69, 95.19]